Protein AF-A0A1Q4DAS6-F1 (afdb_monomer)

Nearest PDB structures (foldseek):
  1l6t-assembly1_A  TM=3.659E-01  e=6.041E+00  Escherichia coli

Mean predicted aligned error: 7.21 Å

Foldseek 3Di:
DVLVVQLQVLLQCQLPVQLVVLLVVLVVVLVVDPPPPPPPCPCPSVVVNVVVSNVSNNVRSVVSNVVSVVVSVVVVVVDDD

Secondary structure (DSSP, 8-state):
-HHHHHHHHHHHHHHHHHHHHHHHHHHHHHHH-TTTT-TT--SHHHHHHHHHHHHHHHHHHHHHHHHHHHHHHHHHHT---

Sequence (81 aa):
MAAIARIIGYALAGGVVLPLAVLALMLVVYAMDSRCGSPGDSGGCEMGIAMLVLGASPVGAAIGLVIGIVRSLRKRRAGPS

Radius of gyration: 18.24 Å; Cα contacts (8 Å, |Δi|>4): 70; chains: 1; bounding box: 48×16×49 Å

pLDDT: mean 84.54, std 11.33, range [47.5, 95.12]

Structure (mmCIF, N/CA/C/O backbone):
data_AF-A0A1Q4DAS6-F1
#
_entry.id   AF-A0A1Q4DAS6-F1
#
loop_
_atom_site.group_PDB
_atom_site.id
_atom_site.type_symbol
_atom_site.label_atom_id
_atom_site.label_alt_id
_atom_site.label_comp_id
_atom_site.label_asym_id
_atom_site.label_entity_id
_atom_site.label_seq_id
_atom_site.pdbx_PDB_ins_code
_atom_site.Cartn_x
_atom_site.Cartn_y
_atom_site.Cartn_z
_atom_site.occupancy
_atom_site.B_iso_or_equiv
_atom_site.auth_seq_id
_atom_site.auth_comp_id
_atom_site.auth_asym_id
_atom_site.auth_atom_id
_atom_site.pdbx_PDB_model_num
ATOM 1 N N . MET A 1 1 ? -7.892 -1.261 25.111 1.00 62.31 1 MET A N 1
ATOM 2 C CA . MET A 1 1 ? -6.747 -1.306 24.166 1.00 62.31 1 MET A CA 1
ATOM 3 C C . MET A 1 1 ? -6.965 -2.221 22.949 1.00 62.31 1 MET A C 1
ATOM 5 O O . MET A 1 1 ? -6.544 -1.849 21.862 1.00 62.31 1 MET A O 1
ATOM 9 N N . ALA A 1 2 ? -7.658 -3.366 23.061 1.00 79.38 2 ALA A N 1
ATOM 10 C CA . ALA A 1 2 ? -7.781 -4.350 21.966 1.00 79.38 2 ALA A CA 1
ATOM 11 C C . ALA A 1 2 ? -8.379 -3.827 20.637 1.00 79.38 2 ALA A C 1
ATOM 13 O O . ALA A 1 2 ? -7.997 -4.282 19.561 1.00 79.38 2 ALA A O 1
ATOM 14 N N . ALA A 1 3 ? -9.308 -2.865 20.683 1.00 80.75 3 ALA A N 1
ATOM 15 C CA . ALA A 1 3 ? -9.874 -2.265 19.471 1.00 80.75 3 ALA A CA 1
ATOM 16 C C . ALA A 1 3 ? -8.854 -1.394 18.716 1.00 80.75 3 ALA A C 1
ATOM 18 O O . ALA A 1 3 ? -8.787 -1.457 17.494 1.00 80.75 3 ALA A O 1
ATOM 19 N N . ILE A 1 4 ? -8.034 -0.634 19.447 1.00 84.94 4 ILE A N 1
ATOM 20 C CA . ILE A 1 4 ? -6.982 0.217 18.876 1.00 84.94 4 ILE A CA 1
ATOM 21 C C . ILE A 1 4 ? -5.893 -0.661 18.254 1.00 84.94 4 ILE A C 1
ATOM 23 O O . ILE A 1 4 ? -5.527 -0.441 17.106 1.00 84.94 4 ILE A O 1
ATOM 27 N N . ALA A 1 5 ? -5.466 -1.718 18.953 1.00 88.88 5 ALA A N 1
ATOM 28 C CA . ALA A 1 5 ? -4.501 -2.684 18.425 1.00 88.88 5 ALA A CA 1
ATOM 29 C C . ALA A 1 5 ? -4.971 -3.317 17.103 1.00 88.88 5 ALA A C 1
ATOM 31 O O . ALA A 1 5 ? -4.188 -3.454 16.16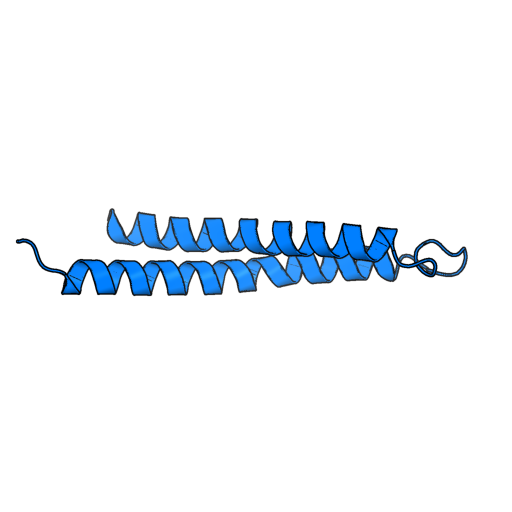8 1.00 88.88 5 ALA A O 1
ATOM 32 N N . ARG A 1 6 ? -6.268 -3.636 16.979 1.00 88.75 6 ARG A N 1
ATOM 33 C CA . ARG A 1 6 ? -6.840 -4.125 15.714 1.00 88.75 6 ARG A CA 1
ATOM 34 C C . ARG A 1 6 ? -6.799 -3.076 14.606 1.00 88.75 6 ARG A C 1
ATOM 36 O O . ARG A 1 6 ? -6.468 -3.428 13.483 1.00 88.75 6 ARG A O 1
ATOM 43 N N . ILE A 1 7 ? -7.133 -1.818 14.898 1.00 89.00 7 ILE A N 1
ATOM 44 C CA . ILE A 1 7 ? -7.101 -0.728 13.905 1.00 89.00 7 ILE A CA 1
ATOM 45 C C . ILE A 1 7 ? -5.670 -0.498 13.408 1.00 89.00 7 ILE A C 1
ATOM 47 O O . ILE A 1 7 ? -5.455 -0.430 12.202 1.00 89.00 7 ILE A O 1
ATOM 51 N N . ILE A 1 8 ? -4.698 -0.459 14.322 1.00 91.88 8 ILE A N 1
ATOM 52 C CA . ILE A 1 8 ? -3.272 -0.369 13.980 1.00 91.88 8 ILE A CA 1
ATOM 53 C C . ILE A 1 8 ? -2.856 -1.574 13.130 1.00 91.88 8 ILE A C 1
ATOM 55 O O . ILE A 1 8 ? -2.200 -1.397 12.111 1.00 91.88 8 ILE A O 1
ATOM 59 N N . GLY A 1 9 ? -3.305 -2.783 13.482 1.00 91.62 9 GLY A N 1
ATOM 60 C CA . GLY A 1 9 ? -3.066 -3.984 12.682 1.00 91.62 9 GLY A CA 1
ATOM 61 C C . GLY A 1 9 ? -3.588 -3.867 11.248 1.00 91.62 9 GLY A C 1
ATOM 62 O O . GLY A 1 9 ? -2.888 -4.251 10.318 1.00 91.62 9 GLY A O 1
ATOM 63 N N . TYR A 1 10 ? -4.774 -3.282 11.042 1.00 91.81 10 TYR A N 1
ATOM 64 C CA . TYR A 1 10 ? -5.288 -3.027 9.693 1.00 91.81 10 TYR A CA 1
ATOM 65 C C . TYR A 1 10 ? -4.478 -1.973 8.935 1.00 91.81 10 TYR A C 1
ATOM 67 O O . TYR A 1 10 ? -4.248 -2.152 7.744 1.00 91.81 10 TYR A O 1
ATOM 75 N N . ALA A 1 11 ? -4.034 -0.905 9.600 1.00 90.38 11 ALA A N 1
ATOM 76 C CA . ALA A 1 11 ? -3.183 0.111 8.983 1.00 90.38 11 ALA A CA 1
ATOM 77 C C . ALA A 1 11 ? -1.827 -0.477 8.559 1.00 90.38 11 ALA A C 1
ATOM 79 O O . ALA A 1 11 ? -1.424 -0.323 7.412 1.00 90.38 11 ALA A O 1
ATOM 80 N N . LEU A 1 12 ? -1.164 -1.232 9.438 1.00 93.44 12 LEU A N 1
ATOM 81 C CA . LEU A 1 12 ? 0.094 -1.912 9.114 1.00 93.44 12 LEU A CA 1
ATOM 82 C C . LEU A 1 12 ? -0.089 -2.931 7.986 1.00 93.44 12 LEU A C 1
ATOM 84 O O . LEU A 1 12 ? 0.692 -2.945 7.040 1.00 93.44 12 LEU A O 1
ATOM 88 N N . ALA A 1 13 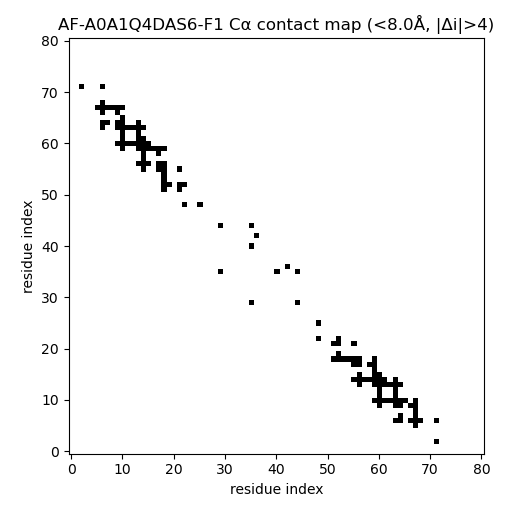? -1.153 -3.737 8.042 1.00 93.31 13 ALA A N 1
ATOM 89 C CA . ALA A 1 13 ? -1.463 -4.686 6.980 1.00 93.31 13 ALA A CA 1
ATOM 90 C C . ALA A 1 13 ? -1.694 -3.971 5.642 1.00 93.31 13 ALA A C 1
ATOM 92 O O . ALA A 1 13 ? -1.130 -4.375 4.633 1.00 93.31 13 ALA A O 1
ATOM 93 N N . GLY A 1 14 ? -2.463 -2.880 5.623 1.00 90.38 14 GLY A N 1
ATOM 94 C CA . GLY A 1 14 ? -2.681 -2.087 4.413 1.00 90.38 14 GLY A CA 1
ATOM 95 C C . GLY A 1 14 ? -1.388 -1.487 3.856 1.00 90.38 14 GLY A C 1
ATOM 96 O O . GLY A 1 14 ? -1.159 -1.547 2.650 1.00 90.38 14 GLY A O 1
ATOM 97 N N . GLY A 1 15 ? -0.516 -0.981 4.733 1.00 91.69 15 GLY A N 1
ATOM 98 C CA . GLY A 1 15 ? 0.773 -0.388 4.367 1.00 91.69 15 GLY A CA 1
ATOM 99 C C . GLY A 1 15 ? 1.808 -1.371 3.821 1.00 91.69 15 GLY A C 1
ATOM 100 O O . GLY A 1 15 ? 2.809 -0.925 3.271 1.00 91.69 15 GLY A O 1
ATOM 101 N N . VAL A 1 16 ? 1.563 -2.681 3.937 1.00 94.38 16 VAL A N 1
ATOM 102 C CA . VAL A 1 16 ? 2.396 -3.751 3.361 1.00 94.38 16 VAL A CA 1
ATOM 103 C C . VAL A 1 16 ? 1.703 -4.418 2.172 1.00 94.38 16 VAL A C 1
ATOM 105 O O . VAL A 1 16 ? 2.311 -4.613 1.126 1.00 94.38 16 VAL A O 1
ATOM 108 N N . VAL A 1 17 ? 0.413 -4.738 2.290 1.00 93.75 17 VAL A N 1
ATOM 109 C CA . VAL A 1 17 ? -0.338 -5.444 1.241 1.00 93.75 17 VAL A CA 1
ATOM 110 C C . VAL A 1 17 ? -0.455 -4.600 -0.026 1.00 93.75 17 VAL A C 1
ATOM 112 O O . VAL A 1 17 ? -0.271 -5.130 -1.119 1.00 93.75 17 VAL A O 1
ATOM 115 N N . LEU A 1 18 ? -0.727 -3.295 0.096 1.00 93.69 18 LEU A N 1
ATOM 116 C CA . LEU A 1 18 ? -0.857 -2.432 -1.079 1.00 93.69 18 LEU A CA 1
ATOM 117 C C . LEU A 1 18 ? 0.457 -2.284 -1.866 1.00 93.69 18 LEU A C 1
ATOM 119 O O . LEU A 1 18 ? 0.424 -2.533 -3.070 1.00 93.69 18 LEU A O 1
ATOM 123 N N . PRO A 1 19 ? 1.609 -1.933 -1.259 1.00 91.69 19 PRO A N 1
ATOM 124 C CA . PRO A 1 19 ? 2.858 -1.850 -2.014 1.00 91.69 19 PRO A CA 1
ATOM 125 C C . PRO A 1 19 ? 3.290 -3.195 -2.602 1.00 91.69 19 PRO A C 1
ATOM 127 O O . PRO A 1 19 ? 3.826 -3.209 -3.705 1.00 91.69 19 PRO A O 1
ATOM 130 N N . LEU A 1 20 ? 3.000 -4.325 -1.943 1.00 94.12 20 LEU A N 1
ATOM 131 C CA . LEU A 1 20 ? 3.236 -5.652 -2.527 1.00 94.12 20 LEU A CA 1
ATOM 132 C C . LEU A 1 20 ? 2.367 -5.905 -3.766 1.00 94.12 20 LEU A C 1
ATOM 134 O O . LEU A 1 20 ? 2.867 -6.416 -4.766 1.00 94.12 20 LEU A O 1
ATOM 138 N N . ALA A 1 21 ? 1.087 -5.527 -3.729 1.00 93.88 21 ALA A N 1
ATOM 139 C CA . ALA A 1 21 ? 0.199 -5.644 -4.883 1.00 93.88 21 ALA A CA 1
ATOM 140 C C . ALA A 1 21 ? 0.646 -4.740 -6.044 1.00 93.88 21 ALA A C 1
ATOM 142 O O . ALA A 1 21 ? 0.650 -5.174 -7.194 1.00 93.88 21 ALA A O 1
ATOM 143 N N . VAL A 1 22 ? 1.067 -3.508 -5.741 1.00 93.25 22 VAL A N 1
ATOM 144 C CA . VAL A 1 22 ? 1.611 -2.566 -6.733 1.00 93.25 22 VAL A CA 1
ATOM 145 C C . VAL A 1 22 ? 2.906 -3.099 -7.340 1.00 93.25 22 VAL A C 1
ATOM 147 O O . VAL A 1 22 ? 3.046 -3.072 -8.559 1.00 93.25 22 VAL A O 1
ATOM 150 N N . LEU A 1 23 ? 3.817 -3.637 -6.525 1.00 92.25 23 LEU A N 1
ATOM 151 C CA . LEU A 1 23 ? 5.052 -4.258 -7.002 1.00 92.25 23 LEU A CA 1
ATOM 152 C C . LEU A 1 23 ? 4.755 -5.436 -7.933 1.00 92.25 23 LEU A C 1
ATOM 154 O O . LEU A 1 23 ? 5.291 -5.489 -9.034 1.00 92.25 23 LEU A O 1
ATOM 158 N N . ALA A 1 24 ? 3.877 -6.356 -7.523 1.00 92.56 24 ALA A N 1
AT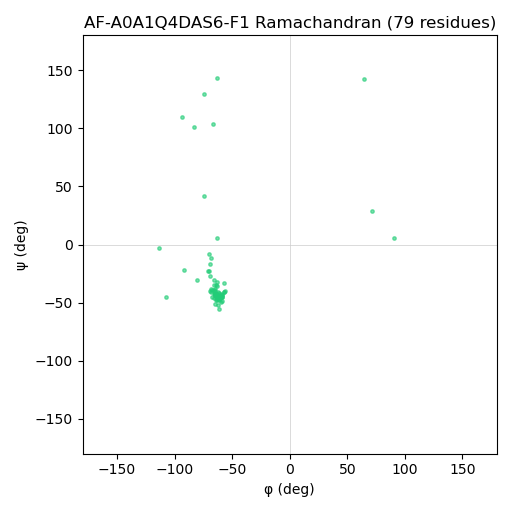OM 159 C CA . ALA A 1 24 ? 3.506 -7.508 -8.341 1.00 92.56 24 ALA A CA 1
ATOM 160 C C . ALA A 1 24 ? 2.907 -7.080 -9.690 1.00 92.56 24 ALA A C 1
ATOM 162 O O . ALA A 1 24 ? 3.307 -7.597 -10.730 1.00 92.56 24 ALA A O 1
ATOM 163 N N . LEU A 1 25 ? 2.000 -6.097 -9.683 1.00 92.75 25 LEU A N 1
ATOM 164 C CA . LEU A 1 25 ? 1.412 -5.548 -10.905 1.00 92.75 25 LEU A CA 1
ATOM 165 C C . LEU A 1 25 ? 2.480 -4.919 -11.810 1.00 92.75 25 LEU A C 1
ATOM 167 O O . LEU A 1 25 ? 2.502 -5.176 -13.009 1.00 92.75 25 LEU A O 1
ATOM 171 N N . MET A 1 26 ? 3.382 -4.126 -11.235 1.00 89.81 26 MET A N 1
ATOM 172 C CA . MET A 1 26 ? 4.451 -3.460 -11.975 1.00 89.81 26 MET A CA 1
ATOM 173 C C . MET A 1 26 ? 5.462 -4.438 -12.572 1.00 89.81 26 MET A C 1
ATOM 175 O O . MET A 1 26 ? 5.925 -4.209 -13.682 1.00 89.81 26 MET A O 1
ATOM 179 N N . LEU A 1 27 ? 5.766 -5.548 -11.895 1.00 89.12 27 LEU A N 1
ATOM 180 C CA . LEU A 1 27 ? 6.613 -6.606 -12.455 1.00 89.12 27 LEU A CA 1
ATOM 181 C C . LEU A 1 27 ? 5.955 -7.287 -13.659 1.00 89.12 27 LEU A C 1
ATOM 183 O O . LEU A 1 27 ? 6.634 -7.588 -14.637 1.00 89.12 27 LEU A O 1
ATOM 187 N N . VAL A 1 28 ? 4.635 -7.494 -13.619 1.00 90.06 28 VAL A N 1
ATOM 188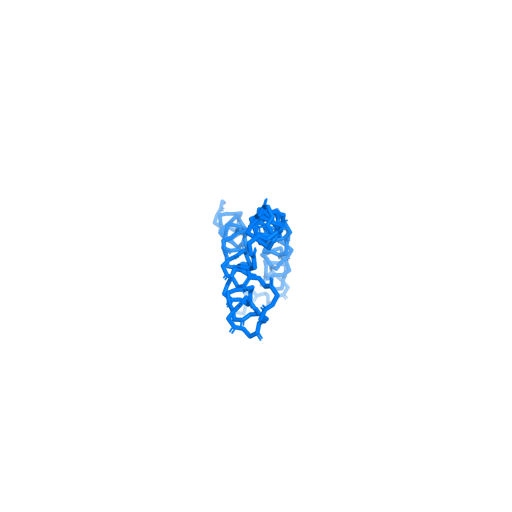 C CA . VAL A 1 28 ? 3.886 -8.020 -14.772 1.00 90.06 28 VAL A CA 1
ATOM 189 C C . VAL A 1 28 ? 3.935 -7.035 -15.940 1.00 90.06 28 VAL A C 1
ATOM 191 O O . VAL A 1 28 ? 4.200 -7.448 -17.064 1.00 90.06 28 VAL A O 1
ATOM 194 N N . VAL A 1 29 ? 3.732 -5.739 -15.682 1.00 88.25 29 VAL A N 1
ATOM 195 C CA . VAL A 1 29 ? 3.824 -4.693 -16.715 1.00 88.25 29 VAL A CA 1
ATOM 196 C C . VAL A 1 29 ? 5.237 -4.616 -17.293 1.00 88.25 29 VAL A C 1
ATOM 198 O O . VAL A 1 29 ? 5.389 -4.625 -18.509 1.00 88.25 29 VAL A O 1
ATOM 201 N N . TYR A 1 30 ? 6.265 -4.624 -16.442 1.00 85.81 30 TYR A N 1
ATOM 202 C CA . TYR A 1 30 ? 7.669 -4.637 -16.855 1.00 85.81 30 TYR A CA 1
ATOM 203 C C . TYR A 1 30 ? 7.987 -5.834 -17.760 1.00 85.81 30 TYR A C 1
ATOM 205 O O . TYR A 1 30 ? 8.667 -5.681 -18.765 1.00 85.81 30 TYR A O 1
ATOM 213 N N . ALA A 1 31 ? 7.455 -7.019 -17.446 1.00 85.06 31 ALA A N 1
ATOM 214 C CA . ALA A 1 31 ? 7.648 -8.212 -18.268 1.00 85.06 31 ALA A CA 1
ATOM 215 C C . ALA A 1 31 ? 6.916 -8.155 -19.624 1.00 85.06 31 ALA A C 1
ATOM 217 O O . ALA A 1 31 ? 7.301 -8.867 -20.550 1.00 85.06 31 ALA A O 1
ATOM 218 N N . MET A 1 32 ? 5.860 -7.346 -19.746 1.00 86.75 32 MET A N 1
ATOM 219 C CA . MET A 1 32 ? 5.112 -7.167 -20.996 1.00 86.75 32 MET A CA 1
ATOM 220 C C . MET A 1 32 ? 5.637 -6.008 -21.853 1.00 86.75 32 MET A C 1
ATOM 222 O O . MET A 1 32 ? 5.396 -6.001 -23.062 1.00 86.75 32 MET A O 1
ATOM 226 N N . ASP A 1 33 ? 6.338 -5.038 -21.263 1.00 80.50 33 ASP A N 1
ATOM 227 C CA . ASP A 1 33 ? 6.798 -3.843 -21.968 1.00 80.50 33 ASP A CA 1
ATOM 228 C C . ASP A 1 33 ? 8.224 -4.009 -22.512 1.00 80.50 33 ASP A C 1
ATOM 230 O O . ASP A 1 33 ? 9.213 -4.006 -21.783 1.00 80.50 33 ASP A O 1
ATOM 234 N N . SER A 1 34 ? 8.338 -4.106 -23.837 1.00 71.50 34 SER A N 1
ATOM 235 C CA . SER A 1 34 ? 9.617 -4.271 -24.545 1.00 71.50 34 SER A CA 1
ATOM 236 C C . SER A 1 34 ? 10.508 -3.022 -24.500 1.00 71.50 34 SER A C 1
ATOM 238 O O . SER A 1 34 ? 11.636 -3.054 -24.993 1.00 71.50 34 SER A O 1
ATOM 240 N N . ARG A 1 35 ? 9.992 -1.894 -23.989 1.00 73.56 35 ARG A N 1
ATOM 241 C CA . ARG A 1 35 ? 10.723 -0.623 -23.857 1.00 73.56 35 ARG A CA 1
ATOM 242 C C . ARG A 1 35 ? 11.626 -0.607 -22.626 1.00 73.56 35 ARG A C 1
ATOM 244 O O . ARG A 1 35 ? 12.665 0.053 -22.664 1.00 73.56 35 ARG A O 1
ATOM 251 N N . CYS A 1 36 ? 11.238 -1.313 -21.565 1.00 69.69 36 CYS A N 1
ATOM 252 C CA . CYS A 1 36 ? 12.018 -1.372 -20.337 1.00 69.69 36 CYS A CA 1
ATOM 253 C C . CYS A 1 36 ? 13.252 -2.271 -20.549 1.00 69.69 36 CYS A C 1
ATOM 255 O O . CYS A 1 36 ? 13.143 -3.385 -21.056 1.00 69.69 36 CYS A O 1
ATOM 257 N N . GLY A 1 37 ? 14.443 -1.779 -20.185 1.00 65.00 37 GLY A N 1
ATOM 258 C CA . GLY A 1 37 ? 15.719 -2.496 -20.375 1.00 65.00 37 GLY A CA 1
ATOM 259 C C . GLY A 1 37 ? 16.447 -2.220 -21.701 1.00 65.00 37 GLY A C 1
ATOM 260 O O . GLY A 1 37 ? 17.483 -2.827 -21.972 1.00 65.00 37 GLY A O 1
ATOM 261 N N . SER A 1 38 ? 15.945 -1.291 -22.524 1.00 69.31 38 SER A N 1
ATOM 262 C CA . SER A 1 38 ? 16.681 -0.757 -23.679 1.00 69.31 38 SER A CA 1
ATOM 263 C C . SER A 1 38 ? 17.956 -0.026 -23.219 1.00 69.31 38 SER A C 1
ATOM 265 O O . SER A 1 38 ? 17.900 0.679 -22.213 1.00 69.31 38 SER A O 1
ATOM 267 N N . PRO A 1 39 ? 19.087 -0.095 -23.953 1.00 57.12 39 PRO A N 1
ATOM 268 C CA . PRO A 1 39 ? 20.366 0.527 -23.569 1.00 57.12 39 PRO A C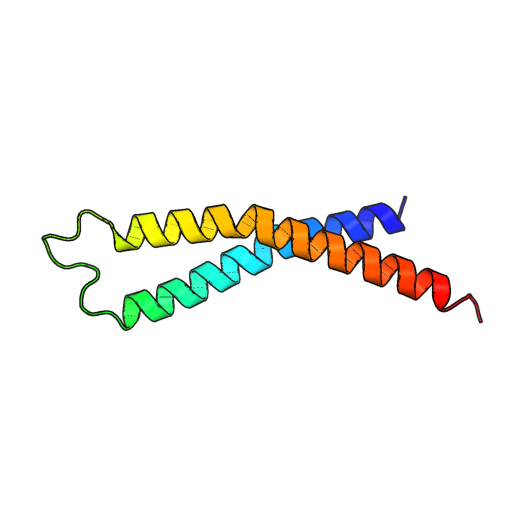A 1
ATOM 269 C C . PRO A 1 39 ? 20.364 2.071 -23.457 1.00 57.12 39 PRO A C 1
ATOM 271 O O . PRO A 1 39 ? 21.416 2.664 -23.233 1.00 57.12 39 PRO A O 1
ATOM 274 N N . GLY A 1 40 ? 19.210 2.731 -23.602 1.00 65.69 40 GLY A N 1
ATOM 275 C CA . GLY A 1 40 ? 19.004 4.156 -23.308 1.00 65.69 40 GLY A CA 1
ATOM 276 C C . GLY A 1 40 ? 18.063 4.442 -22.129 1.00 65.69 40 GLY A C 1
ATOM 277 O O . GLY A 1 40 ? 17.871 5.606 -21.782 1.00 65.69 40 GLY A O 1
ATOM 278 N N . ASP A 1 41 ? 17.466 3.419 -21.515 1.00 66.56 41 ASP A N 1
ATOM 279 C CA . ASP A 1 41 ? 16.621 3.581 -20.335 1.00 66.56 41 ASP A CA 1
ATOM 280 C C . ASP A 1 41 ? 17.535 3.636 -19.105 1.00 66.56 41 ASP A C 1
ATOM 282 O O . ASP A 1 41 ? 18.065 2.623 -18.659 1.00 66.56 41 ASP A O 1
ATOM 286 N N . SER A 1 42 ? 17.793 4.843 -18.592 1.00 66.38 42 SER A N 1
ATOM 287 C CA . SER A 1 42 ? 18.689 5.095 -17.444 1.00 66.38 42 SER A CA 1
ATOM 288 C C . SER A 1 42 ? 18.056 4.681 -16.109 1.00 66.38 42 SER A C 1
ATOM 290 O O . SER A 1 42 ? 18.102 5.415 -15.124 1.00 66.38 42 SER A O 1
ATOM 292 N N . GLY A 1 43 ? 17.384 3.537 -16.108 1.00 68.06 43 GLY A N 1
ATOM 293 C CA . GLY A 1 43 ? 16.594 3.050 -14.998 1.00 68.06 43 GLY A CA 1
ATOM 294 C C . GLY A 1 43 ? 15.292 3.800 -14.748 1.00 68.06 43 GLY A C 1
ATOM 295 O O . GLY A 1 43 ? 14.811 3.843 -13.616 1.00 68.06 43 GLY A O 1
ATOM 296 N N . GLY A 1 44 ? 14.684 4.377 -15.790 1.00 78.38 44 GLY A N 1
ATOM 297 C CA . GLY A 1 44 ? 13.395 5.059 -15.679 1.00 78.38 44 GLY A CA 1
ATOM 298 C C . GLY A 1 44 ? 12.287 4.116 -15.209 1.00 78.38 44 GLY A C 1
ATOM 299 O O . GLY A 1 44 ? 11.560 4.445 -14.268 1.00 78.38 44 GLY A O 1
ATOM 300 N N . CYS A 1 45 ? 12.202 2.915 -15.799 1.00 81.19 45 CYS A N 1
ATOM 301 C CA . CYS A 1 45 ? 11.238 1.903 -15.360 1.00 81.19 45 CYS A CA 1
ATOM 302 C C . CYS A 1 45 ? 11.503 1.456 -13.910 1.00 81.19 45 CYS A C 1
ATOM 304 O O . CYS A 1 45 ? 10.590 1.454 -13.093 1.00 81.19 45 CYS A O 1
ATOM 306 N N . GLU A 1 46 ? 12.743 1.130 -13.545 1.00 82.69 46 GLU A N 1
ATOM 307 C CA . GLU A 1 46 ? 13.077 0.638 -12.196 1.00 82.69 46 GLU A CA 1
ATOM 308 C C . GLU A 1 46 ? 12.914 1.703 -11.097 1.00 82.69 46 GLU A C 1
ATOM 310 O O . GLU A 1 46 ? 12.319 1.414 -10.054 1.00 82.69 46 GLU A O 1
ATOM 315 N N . MET A 1 47 ? 13.320 2.957 -11.338 1.00 86.31 47 MET A N 1
ATOM 316 C CA . MET A 1 47 ? 13.036 4.064 -10.413 1.00 86.31 47 MET A CA 1
ATOM 317 C C . MET A 1 47 ? 11.540 4.361 -10.317 1.00 86.31 47 MET A C 1
ATOM 319 O O . MET A 1 47 ? 11.044 4.628 -9.221 1.00 86.31 47 MET A O 1
ATOM 323 N N . GLY A 1 48 ? 10.809 4.303 -11.434 1.00 85.88 48 GLY A N 1
ATOM 324 C CA . GLY A 1 48 ? 9.359 4.495 -11.455 1.00 85.88 48 GLY A CA 1
ATOM 325 C C . GLY A 1 48 ? 8.635 3.457 -10.600 1.00 85.88 48 GLY A C 1
ATOM 326 O O . GLY A 1 48 ? 7.795 3.811 -9.770 1.00 85.88 48 GLY A O 1
ATOM 327 N N . ILE A 1 49 ? 9.021 2.184 -10.727 1.00 88.38 49 ILE A N 1
ATOM 328 C CA . ILE A 1 49 ? 8.487 1.090 -9.909 1.00 88.38 49 ILE A CA 1
ATOM 329 C C . ILE A 1 49 ? 8.812 1.328 -8.431 1.00 88.38 49 ILE A C 1
ATOM 331 O O . ILE A 1 49 ? 7.912 1.259 -7.594 1.00 88.38 49 ILE A O 1
ATOM 335 N N . ALA A 1 50 ? 10.060 1.670 -8.098 1.00 88.88 50 ALA A N 1
ATOM 336 C CA . ALA A 1 50 ? 10.456 1.944 -6.717 1.00 88.88 50 ALA A CA 1
ATOM 337 C C . ALA A 1 50 ? 9.652 3.102 -6.097 1.00 88.88 50 ALA A C 1
ATOM 339 O O . ALA A 1 50 ? 9.139 2.974 -4.985 1.00 88.88 50 ALA A O 1
ATOM 340 N N . MET A 1 51 ? 9.482 4.207 -6.829 1.00 90.56 51 MET A N 1
ATOM 341 C CA . MET A 1 51 ? 8.703 5.371 -6.389 1.00 90.56 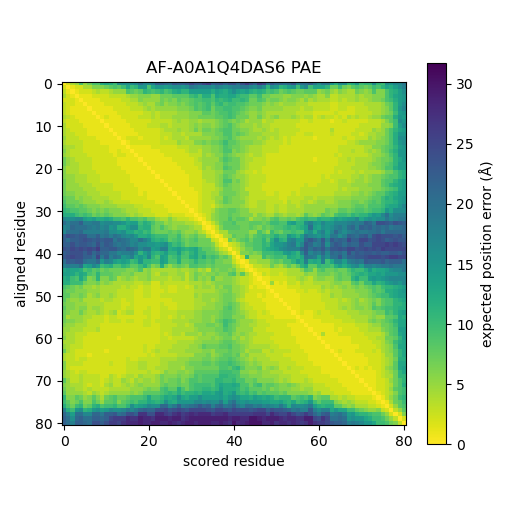51 MET A CA 1
ATOM 342 C C . MET A 1 51 ? 7.228 5.031 -6.171 1.00 90.56 51 MET A C 1
ATOM 344 O O . MET A 1 51 ? 6.651 5.425 -5.157 1.00 90.56 51 MET A O 1
ATOM 348 N N . LEU A 1 52 ? 6.618 4.268 -7.082 1.00 90.75 52 LEU A N 1
ATOM 349 C CA . LEU A 1 52 ? 5.224 3.837 -6.953 1.00 90.75 52 LEU A CA 1
ATOM 350 C C . LEU A 1 52 ? 5.024 2.912 -5.753 1.00 90.75 52 LEU A C 1
ATOM 352 O O . LEU A 1 52 ? 4.060 3.075 -5.008 1.00 90.75 52 LEU A O 1
ATOM 356 N N . VAL A 1 53 ? 5.942 1.972 -5.530 1.00 90.88 53 VAL A N 1
ATOM 357 C CA . VAL A 1 53 ? 5.888 1.051 -4.387 1.00 90.88 53 VAL A CA 1
ATOM 358 C C . VAL A 1 53 ? 6.068 1.808 -3.070 1.00 90.88 53 VAL A C 1
ATOM 360 O O . VAL A 1 53 ? 5.278 1.623 -2.145 1.00 90.88 53 VAL A O 1
ATOM 363 N N . LEU A 1 54 ? 7.046 2.713 -2.983 1.00 90.44 54 LEU A N 1
ATOM 364 C CA . LEU A 1 54 ? 7.257 3.539 -1.789 1.00 90.44 54 LEU A CA 1
ATOM 365 C C . LEU A 1 54 ? 6.065 4.464 -1.520 1.00 90.44 54 LEU A C 1
ATOM 367 O O . LEU A 1 54 ? 5.594 4.543 -0.386 1.00 90.44 54 LEU A O 1
ATOM 371 N N . GLY A 1 55 ? 5.527 5.108 -2.559 1.00 92.12 55 GLY A N 1
ATOM 372 C CA . GLY A 1 55 ? 4.341 5.961 -2.462 1.00 92.12 55 GLY A CA 1
ATOM 373 C C . GLY A 1 55 ? 3.067 5.193 -2.096 1.00 92.12 55 GLY A C 1
ATOM 374 O O . GLY A 1 55 ? 2.199 5.726 -1.404 1.00 92.12 55 GLY A O 1
ATOM 375 N N . ALA A 1 56 ? 2.959 3.921 -2.485 1.00 91.69 56 ALA A N 1
ATOM 376 C CA . ALA A 1 56 ? 1.819 3.072 -2.153 1.00 91.69 56 ALA A CA 1
ATOM 377 C C . ALA A 1 56 ? 1.775 2.672 -0.671 1.00 91.69 56 ALA A C 1
ATOM 379 O O . ALA A 1 56 ? 0.697 2.376 -0.158 1.00 91.69 56 ALA A O 1
ATOM 380 N N . SER A 1 57 ? 2.903 2.689 0.044 1.00 90.81 57 SER A N 1
ATOM 381 C CA . SER A 1 57 ? 2.944 2.331 1.468 1.00 90.81 57 SER A CA 1
ATOM 382 C C . SER A 1 57 ? 2.078 3.245 2.362 1.00 90.81 57 SER A C 1
ATOM 384 O O . SER A 1 57 ? 1.167 2.726 3.021 1.00 90.81 57 SER A O 1
ATOM 386 N N . PRO A 1 58 ? 2.243 4.588 2.372 1.00 91.81 58 PRO A N 1
ATOM 387 C CA . PRO A 1 58 ? 1.390 5.468 3.176 1.00 91.81 58 PRO A CA 1
ATOM 388 C C . PRO A 1 58 ? -0.077 5.443 2.723 1.00 91.81 58 PRO A C 1
ATOM 390 O O . PRO A 1 58 ? -0.979 5.492 3.560 1.00 91.81 58 PRO A O 1
ATOM 393 N N . VAL A 1 59 ? -0.332 5.298 1.418 1.00 93.62 59 VAL A N 1
ATOM 394 C CA . VAL A 1 59 ? -1.695 5.174 0.871 1.00 93.62 59 VAL A CA 1
ATOM 395 C C . VAL A 1 59 ? -2.368 3.896 1.378 1.00 93.62 59 VAL A C 1
ATOM 397 O O . VAL A 1 59 ? -3.499 3.932 1.863 1.00 93.62 59 VAL A O 1
ATOM 400 N N . GLY A 1 60 ? -1.656 2.770 1.341 1.00 92.44 60 GLY A N 1
ATOM 401 C CA . GLY A 1 60 ? -2.136 1.489 1.846 1.00 92.44 60 GLY A CA 1
ATOM 402 C C . GLY A 1 60 ? -2.414 1.533 3.340 1.00 92.44 60 GLY A C 1
ATOM 403 O O . GLY A 1 60 ? -3.447 1.033 3.793 1.00 92.44 60 GLY A O 1
ATOM 404 N N . ALA A 1 61 ? -1.545 2.195 4.106 1.00 90.75 61 ALA A N 1
ATOM 405 C CA . ALA A 1 61 ? -1.739 2.371 5.538 1.00 90.75 61 ALA A CA 1
ATOM 406 C C . ALA A 1 61 ? -2.982 3.210 5.858 1.00 90.75 61 ALA A C 1
ATOM 408 O O . ALA A 1 61 ? -3.766 2.833 6.733 1.00 90.75 61 ALA A O 1
ATOM 409 N N . ALA A 1 62 ? -3.215 4.296 5.115 1.00 95.12 62 ALA A N 1
ATOM 410 C CA . ALA A 1 62 ? -4.411 5.123 5.257 1.00 95.12 62 ALA A CA 1
ATOM 411 C C . ALA A 1 62 ? -5.693 4.330 4.953 1.00 95.12 62 ALA A C 1
ATOM 413 O O . ALA A 1 62 ? -6.643 4.361 5.738 1.00 95.12 62 ALA A O 1
ATOM 414 N N . ILE A 1 63 ? -5.706 3.552 3.866 1.00 94.06 63 ILE A N 1
ATOM 415 C CA . I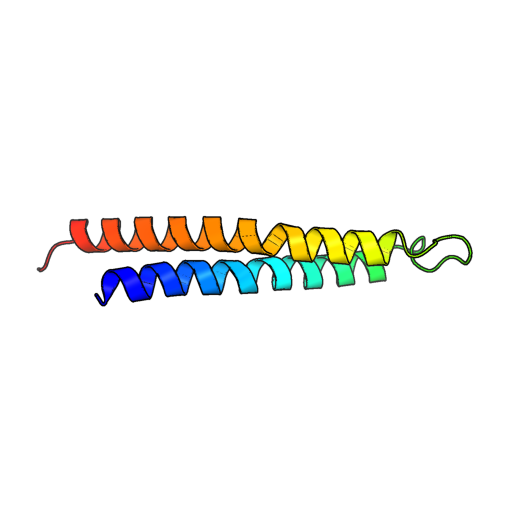LE A 1 63 ? -6.840 2.684 3.508 1.00 94.06 63 ILE A CA 1
ATOM 416 C C . ILE A 1 63 ? -7.089 1.643 4.607 1.00 94.06 63 ILE A C 1
ATOM 418 O O . ILE A 1 63 ? -8.223 1.471 5.064 1.00 94.06 63 ILE A O 1
ATOM 422 N N . GLY A 1 64 ? -6.033 0.979 5.081 1.00 91.88 64 GLY A N 1
ATOM 423 C CA . GLY A 1 64 ? -6.107 0.007 6.169 1.00 91.88 64 GLY A CA 1
ATOM 424 C C . GLY A 1 64 ? -6.667 0.610 7.459 1.00 91.88 64 GLY A C 1
ATOM 425 O O . GLY A 1 64 ? -7.561 0.034 8.083 1.00 91.88 64 GLY A O 1
ATOM 426 N N . LEU A 1 65 ? -6.220 1.812 7.826 1.00 93.88 65 LEU A N 1
ATOM 427 C CA . LEU A 1 65 ? -6.725 2.544 8.986 1.00 93.88 65 LEU A CA 1
ATOM 428 C C . LEU A 1 65 ? -8.233 2.811 8.868 1.00 93.88 65 LEU A C 1
ATOM 430 O O . LEU A 1 65 ? -8.985 2.500 9.795 1.00 93.88 65 LEU A O 1
ATOM 434 N N . VAL A 1 66 ? -8.690 3.320 7.718 1.00 94.19 66 VAL A N 1
ATOM 435 C CA . VAL A 1 66 ? -10.115 3.584 7.456 1.00 94.19 66 VAL A CA 1
ATOM 436 C C . VAL A 1 66 ? -10.935 2.299 7.572 1.00 94.19 66 VAL A C 1
ATOM 438 O O . VAL A 1 66 ? -11.959 2.284 8.258 1.00 94.19 66 VAL A O 1
ATOM 441 N N . ILE A 1 67 ? -10.470 1.191 6.987 1.00 92.81 67 ILE A N 1
ATOM 442 C CA . ILE A 1 67 ? -11.135 -0.119 7.100 1.00 92.81 67 ILE A CA 1
ATOM 443 C C . ILE A 1 67 ? -11.222 -0.562 8.565 1.00 92.81 67 ILE A C 1
ATOM 445 O O . ILE A 1 67 ? -12.281 -1.014 9.015 1.00 92.81 67 ILE A O 1
ATOM 449 N N . GLY A 1 68 ? -10.132 -0.418 9.323 1.00 90.50 68 GLY A N 1
ATOM 450 C CA . GLY A 1 68 ? -10.083 -0.741 10.747 1.00 90.50 68 GLY A CA 1
ATOM 451 C C . GLY A 1 68 ? -11.101 0.060 11.558 1.00 90.50 68 GLY A C 1
ATOM 452 O O . GLY A 1 68 ? -11.838 -0.516 12.367 1.00 90.50 68 GLY A O 1
ATOM 453 N N . ILE A 1 69 ? -11.193 1.369 11.307 1.00 91.00 69 ILE A N 1
ATOM 454 C CA . ILE A 1 69 ? -12.162 2.268 11.947 1.00 91.00 69 ILE A CA 1
ATOM 455 C C . ILE A 1 69 ? -13.588 1.847 11.589 1.00 91.00 69 ILE A C 1
ATOM 457 O O . ILE A 1 69 ? -14.391 1.592 12.487 1.00 91.00 69 ILE A O 1
ATOM 461 N N . VAL A 1 70 ? -13.903 1.687 10.301 1.00 92.31 70 VAL A N 1
ATOM 462 C CA . VAL A 1 70 ? -15.247 1.304 9.838 1.00 92.31 70 VAL A CA 1
ATOM 463 C C . VAL A 1 70 ? -15.674 -0.041 10.427 1.00 92.31 70 VAL A C 1
ATOM 465 O O . VAL A 1 70 ? -16.799 -0.171 10.909 1.00 92.31 70 VAL A O 1
ATOM 468 N N . ARG A 1 71 ? -14.786 -1.044 10.463 1.00 89.62 71 ARG A N 1
ATOM 469 C CA . ARG A 1 71 ? -15.081 -2.352 11.078 1.00 89.62 71 ARG A CA 1
ATOM 470 C C . ARG A 1 71 ? -15.298 -2.252 12.586 1.00 89.62 71 ARG A C 1
ATOM 472 O O . ARG A 1 71 ? -16.197 -2.912 13.107 1.00 89.62 71 ARG A O 1
ATOM 479 N N . SER A 1 72 ? -14.510 -1.432 13.281 1.00 87.94 72 SER A N 1
ATOM 480 C CA . SER A 1 72 ? -14.679 -1.167 14.716 1.00 87.94 72 SER A CA 1
ATOM 481 C C . SER A 1 72 ? -16.032 -0.508 15.006 1.00 87.94 72 SER A C 1
ATOM 483 O O . SER A 1 72 ? -16.764 -0.957 15.889 1.00 87.94 72 SER A O 1
ATOM 485 N N . LEU A 1 73 ? -16.416 0.494 14.210 1.00 88.38 73 LEU A N 1
ATOM 486 C CA . LEU A 1 73 ? -17.704 1.184 14.325 1.00 88.38 73 LEU A CA 1
ATOM 487 C C . LEU A 1 73 ? -18.888 0.260 14.010 1.00 88.38 73 LEU A C 1
ATOM 489 O O . LEU A 1 73 ? -19.872 0.253 14.748 1.00 88.38 73 LEU A O 1
ATOM 493 N N . ARG A 1 74 ? -18.784 -0.574 12.965 1.00 88.00 74 ARG A N 1
ATOM 494 C CA . ARG A 1 74 ? -19.816 -1.567 12.619 1.00 88.00 74 ARG A CA 1
ATOM 495 C C . ARG A 1 74 ? -20.003 -2.612 13.719 1.00 88.00 74 ARG A C 1
ATOM 497 O O . ARG A 1 74 ? -21.139 -2.900 14.072 1.00 88.00 74 ARG A O 1
ATOM 504 N N . LYS A 1 75 ? -18.918 -3.124 14.316 1.00 82.94 75 LYS A N 1
ATOM 505 C CA . LYS A 1 75 ? -19.009 -4.058 15.456 1.00 82.94 75 LYS A CA 1
ATOM 506 C C . LYS A 1 75 ? -19.656 -3.430 16.689 1.00 82.94 75 LYS A C 1
ATOM 508 O O . LYS A 1 75 ? -20.385 -4.116 17.388 1.00 82.94 75 LYS A O 1
ATOM 513 N N . ARG A 1 76 ? -19.421 -2.139 16.947 1.00 75.62 76 ARG A N 1
ATOM 514 C CA . ARG A 1 76 ? -20.094 -1.421 18.043 1.00 75.62 76 ARG A CA 1
ATOM 515 C C . ARG A 1 76 ? -21.589 -1.230 17.782 1.00 75.62 76 ARG A C 1
ATOM 517 O O . ARG A 1 76 ? -22.368 -1.364 18.714 1.00 75.62 76 ARG A O 1
ATOM 524 N N . ARG A 1 77 ? -21.987 -0.959 16.532 1.00 73.88 77 ARG A N 1
ATOM 525 C CA . ARG A 1 77 ? -23.405 -0.866 16.133 1.00 73.88 77 ARG A CA 1
ATOM 526 C C . ARG A 1 77 ? -24.138 -2.206 16.148 1.00 73.88 77 ARG A C 1
ATOM 528 O O . ARG A 1 77 ? -25.346 -2.196 16.329 1.00 73.88 77 ARG A O 1
ATOM 535 N N . ALA A 1 78 ? -23.433 -3.319 15.951 1.00 67.06 78 ALA A N 1
ATOM 536 C CA . ALA A 1 78 ? -24.048 -4.643 15.925 1.00 67.06 78 ALA A CA 1
ATOM 537 C C . ALA A 1 78 ? -24.563 -5.117 17.297 1.00 67.06 78 ALA A C 1
ATOM 539 O O . ALA A 1 78 ? -25.393 -6.011 17.299 1.00 67.06 78 ALA A O 1
ATOM 540 N N . GLY A 1 79 ? -24.134 -4.495 18.408 1.00 47.50 79 GLY A N 1
ATOM 541 C CA . GLY A 1 79 ? -24.657 -4.729 19.761 1.00 47.50 79 GLY A CA 1
ATOM 542 C C . GLY A 1 79 ? -24.419 -6.151 20.314 1.00 47.50 79 GLY A C 1
ATOM 543 O O . GLY A 1 79 ? -24.450 -7.121 19.566 1.00 47.50 79 GLY A O 1
ATOM 544 N N . PRO A 1 80 ? -24.133 -6.318 21.616 1.00 55.34 80 PRO A N 1
ATOM 545 C CA . PRO A 1 80 ? -24.169 -7.632 22.252 1.00 55.34 80 PRO A CA 1
ATOM 546 C C . PRO A 1 80 ? -25.623 -8.125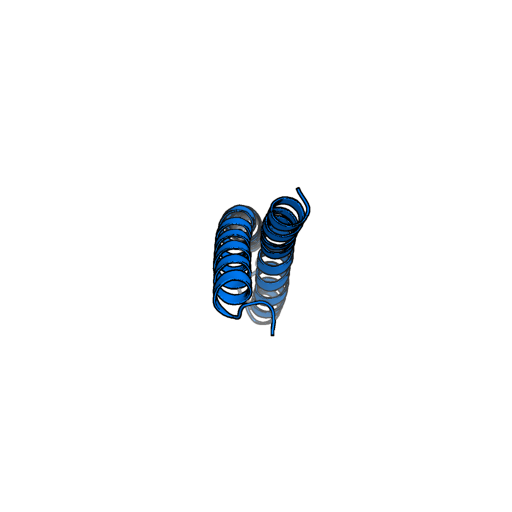 22.268 1.00 55.34 80 PRO A C 1
ATOM 548 O O . PRO A 1 80 ? -26.434 -7.604 23.029 1.00 55.34 80 PRO A O 1
ATOM 551 N N . SER A 1 81 ? -25.956 -9.061 21.379 1.00 48.81 81 SER A N 1
ATOM 552 C CA . SER A 1 81 ? -27.128 -9.930 21.529 1.00 48.81 81 SER A CA 1
ATOM 553 C C . SER A 1 81 ? -26.915 -10.887 22.691 1.00 48.81 81 SER A C 1
ATOM 555 O O . SER A 1 81 ? -25.826 -11.512 22.686 1.00 48.81 81 SER A O 1
#

Solve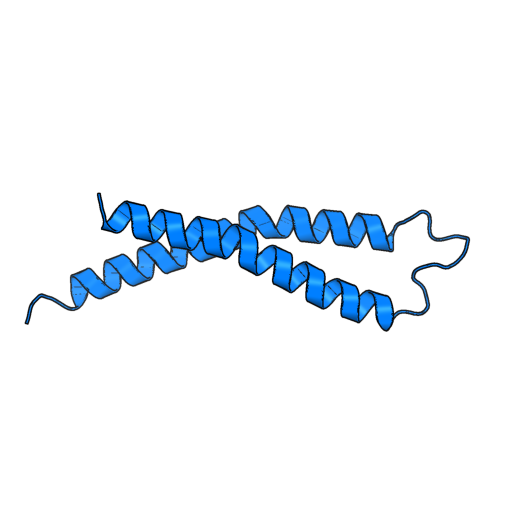nt-accessible surface area (backbone atoms only — not comparable to full-atom values): 4286 Å² total; per-residue (Å²): 110,71,69,58,55,48,22,51,49,30,14,55,48,20,28,49,51,41,18,50,52,48,44,54,53,47,52,53,49,52,76,69,38,84,69,60,83,39,102,82,53,88,46,56,63,61,51,49,50,50,52,52,27,60,58,28,21,64,55,17,20,53,52,16,33,52,51,26,50,52,53,53,53,51,58,62,71,65,52,94,126